Protein AF-A0A6N1DU46-F1 (afdb_monomer)

Mean predicted aligned error: 13.19 Å

Radius of gyration: 29.35 Å; Cα contacts (8 Å, |Δi|>4): 189; chains: 1; bounding box: 69×30×106 Å

Sequence (133 aa):
MNGRYLATLTLVILMAGCTHGAHVAQQHPFPEAYSGAHPRAVVDVYLAAVDRGELRLFSHTLDRAMINPTRVEYAFELDAPTATVKVYSELRRPIAVPNQANCEIRAVSATLDPDGNIIETEAHIWQQQRIDC

Foldseek 3Di:
DDDDDDDDPPPDPPPPPPPPPPPPPPPPPLPPCPPPPDVVVLVVLLLVQLVVQQADDPPDRDHPVQWAFDDWDWDDDPPDPGTWIKTKIFGPDWDDDPPDPQKTFGIKMFIADSVSHTPDMDTDMDGRDPPPD

pLDDT: mean 79.53, std 21.2, range [38.25, 98.69]

Secondary structure (DSSP, 8-state):
-------------------------------TTSTT--HHHHHHHHHHHHHTT--EETTEEPPTTTEEEEEEEEEE-SS-S-EEEEEEEEEEEEEEPTT-TTEEEEEEEEEEPTTS-EEEEEEEEEE------

Nearest PDB structures (foldseek):
  8t9a-assembly1_A  TM=5.856E-01  e=3.474E-01  Homo sapiens
  9dqd-assembly1_B  TM=5.701E-01  e=1.363E+00  Homo sapiens
  7oob-assembly1_d  TM=5.920E-01  e=3.460E+00  Homo sapiens

Solvent-accessible surface area (backbone atoms only — not comparable to full-atom values): 8398 Å² total; per-residue (Å²): 134,88,79,90,79,92,79,84,82,79,82,80,81,81,76,80,69,80,71,70,68,74,74,71,69,78,74,71,80,63,69,72,75,58,79,85,45,59,64,65,62,52,49,54,41,50,48,52,26,22,71,72,55,51,42,54,55,92,96,42,69,45,50,68,84,47,45,42,80,76,46,73,45,77,46,66,51,97,90,44,101,54,67,47,40,33,40,36,23,40,37,76,60,67,42,75,41,84,100,40,85,58,31,31,29,44,30,38,36,35,32,41,48,90,88,44,44,60,79,45,67,46,81,41,74,42,75,60,76,82,77,86,126

Structure (mmCIF, N/CA/C/O backbone):
data_AF-A0A6N1DU46-F1
#
_entry.id   AF-A0A6N1DU46-F1
#
loop_
_atom_site.group_PDB
_atom_site.id
_atom_site.type_symbol
_atom_site.label_atom_id
_atom_site.label_alt_id
_atom_site.label_comp_id
_atom_site.label_asym_id
_atom_site.label_entity_id
_atom_site.label_seq_id
_atom_site.pdbx_PDB_ins_code
_atom_site.Cartn_x
_atom_site.Cartn_y
_atom_site.Cartn_z
_atom_site.occupancy
_atom_site.B_iso_or_equiv
_atom_site.auth_seq_id
_atom_site.auth_comp_id
_atom_site.auth_asym_id
_atom_site.auth_atom_id
_atom_site.pdbx_PDB_model_num
ATOM 1 N N . MET A 1 1 ? 45.270 12.848 -82.937 1.00 38.25 1 MET A N 1
ATOM 2 C CA . MET A 1 1 ? 46.312 13.606 -82.215 1.00 38.25 1 MET A CA 1
ATOM 3 C C . MET A 1 1 ? 45.649 14.361 -81.081 1.00 38.25 1 MET A C 1
ATOM 5 O O . MET A 1 1 ? 44.744 15.125 -81.366 1.00 38.25 1 MET A O 1
ATOM 9 N N . ASN A 1 2 ? 46.119 14.100 -79.857 1.00 40.94 2 ASN A N 1
ATOM 10 C CA . ASN A 1 2 ? 46.113 14.978 -78.676 1.00 40.94 2 ASN A CA 1
ATOM 11 C C . ASN A 1 2 ? 44.726 15.416 -78.153 1.00 40.94 2 ASN A C 1
ATOM 13 O O . ASN A 1 2 ? 44.036 16.179 -78.800 1.00 40.94 2 ASN A O 1
ATOM 17 N N . GLY A 1 3 ? 44.235 15.039 -76.977 1.00 39.22 3 GLY A N 1
ATOM 18 C CA . GLY A 1 3 ? 44.854 14.408 -75.821 1.00 39.22 3 GLY A CA 1
ATOM 19 C C . GLY A 1 3 ? 44.383 15.136 -74.562 1.00 39.22 3 GLY A C 1
ATOM 20 O O . GLY A 1 3 ? 44.722 16.300 -74.430 1.00 39.22 3 GLY A O 1
ATOM 21 N N . ARG A 1 4 ? 43.712 14.396 -73.655 1.00 49.53 4 ARG A N 1
ATOM 22 C CA . ARG A 1 4 ? 43.588 14.632 -72.193 1.00 49.53 4 ARG A CA 1
ATOM 23 C C . ARG A 1 4 ? 42.840 15.949 -71.838 1.00 49.53 4 ARG A C 1
ATOM 25 O O . ARG A 1 4 ? 42.982 16.956 -72.500 1.00 49.53 4 ARG A O 1
ATOM 32 N N . TYR A 1 5 ? 41.948 16.050 -70.859 1.00 51.12 5 TYR A N 1
ATOM 33 C CA . TYR A 1 5 ? 42.025 15.605 -69.476 1.00 51.12 5 TYR A CA 1
ATOM 34 C C . TYR A 1 5 ? 40.600 15.452 -68.916 1.00 51.12 5 TYR A C 1
ATOM 36 O O . TYR A 1 5 ? 39.806 16.388 -68.939 1.00 51.12 5 TYR A O 1
ATOM 44 N N . LEU A 1 6 ? 40.300 14.260 -68.398 1.00 52.66 6 LEU A N 1
ATOM 45 C CA . LEU A 1 6 ? 39.216 14.024 -67.449 1.00 52.66 6 LEU A CA 1
ATOM 46 C C . LEU A 1 6 ? 39.594 14.710 -66.132 1.00 52.66 6 LEU A C 1
ATOM 48 O O . LEU A 1 6 ? 40.597 14.341 -65.525 1.00 52.66 6 LEU A O 1
ATOM 52 N N . ALA A 1 7 ? 38.805 15.685 -65.696 1.00 52.97 7 ALA A N 1
ATOM 53 C CA . ALA A 1 7 ? 38.895 16.248 -64.354 1.00 52.97 7 ALA A CA 1
ATOM 54 C C . ALA A 1 7 ? 37.596 15.924 -63.607 1.00 52.97 7 ALA A C 1
ATOM 56 O O . ALA A 1 7 ? 36.680 16.735 -63.513 1.00 52.97 7 ALA A O 1
ATOM 57 N N . THR A 1 8 ? 37.499 14.689 -63.119 1.00 53.34 8 THR A N 1
ATOM 58 C CA . THR A 1 8 ? 36.530 14.290 -62.094 1.00 53.34 8 THR A CA 1
ATOM 59 C C . THR A 1 8 ? 36.897 14.986 -60.790 1.00 53.34 8 THR A C 1
ATOM 61 O O . THR A 1 8 ? 37.880 14.630 -60.142 1.00 53.34 8 THR A O 1
ATOM 64 N N . LEU A 1 9 ? 36.122 16.003 -60.421 1.00 45.59 9 LEU A N 1
ATOM 65 C CA . LEU A 1 9 ? 36.240 16.694 -59.143 1.00 45.59 9 LEU A CA 1
ATOM 66 C C . LEU A 1 9 ? 35.462 15.892 -58.089 1.00 45.59 9 LEU A C 1
ATOM 68 O O . LEU A 1 9 ? 34.290 16.145 -57.826 1.00 45.59 9 LEU A O 1
ATOM 72 N N . THR A 1 10 ? 36.100 14.873 -57.518 1.00 53.22 10 THR A N 1
ATOM 73 C CA . THR A 1 10 ? 35.551 14.141 -56.371 1.00 53.22 10 THR A CA 1
ATOM 74 C C . THR A 1 10 ? 35.958 14.881 -55.102 1.00 53.22 10 THR A C 1
ATOM 76 O O . THR A 1 10 ? 37.061 14.697 -54.590 1.00 53.22 10 THR A O 1
ATOM 79 N N . LEU A 1 11 ? 35.086 15.756 -54.601 1.00 49.12 11 LEU A N 1
ATOM 80 C CA . LEU A 1 11 ? 35.262 16.372 -53.289 1.00 49.12 11 LEU A CA 1
ATOM 81 C C . LEU A 1 11 ? 34.854 15.352 -52.216 1.00 49.12 11 LEU A C 1
ATOM 83 O O . LEU A 1 11 ? 33.672 15.164 -51.938 1.00 49.12 11 LEU A O 1
ATOM 87 N N . VAL A 1 12 ? 35.839 14.671 -51.629 1.00 55.75 12 VAL A N 1
ATOM 88 C CA . VAL A 1 12 ? 35.639 13.830 -50.443 1.00 55.75 12 VAL A CA 1
ATOM 89 C C . VAL A 1 12 ? 35.551 14.755 -49.234 1.00 55.75 12 VAL A C 1
ATOM 91 O O . VAL A 1 12 ? 36.562 15.228 -48.721 1.00 55.75 12 VAL A O 1
ATOM 94 N N . ILE A 1 13 ? 34.328 15.044 -48.791 1.00 57.25 13 ILE A N 1
ATOM 95 C CA . ILE A 1 13 ? 34.090 15.718 -47.515 1.00 57.25 13 ILE A CA 1
ATOM 96 C C . ILE A 1 13 ? 34.365 14.687 -46.411 1.00 57.25 13 ILE A C 1
ATOM 98 O O . ILE A 1 13 ? 33.505 13.882 -46.058 1.00 57.25 13 ILE A O 1
ATOM 102 N N . LEU A 1 14 ? 35.590 14.696 -45.883 1.00 46.06 14 LEU A N 1
ATOM 103 C CA . LEU A 1 14 ? 35.959 14.006 -44.648 1.00 46.06 14 LEU A CA 1
ATOM 104 C C . LEU A 1 14 ? 35.313 14.759 -43.477 1.00 46.06 14 LEU A C 1
ATOM 106 O O . LEU A 1 14 ? 35.929 15.601 -42.828 1.00 46.06 14 LEU A O 1
ATOM 110 N N . MET A 1 15 ? 34.037 14.466 -43.223 1.00 50.53 15 MET A N 1
ATOM 111 C CA . MET A 1 15 ? 33.398 14.793 -41.953 1.00 50.53 15 MET A CA 1
ATOM 112 C C . MET A 1 15 ? 34.032 13.894 -40.890 1.00 50.53 15 MET A C 1
ATOM 114 O O . MET A 1 15 ? 33.518 12.823 -40.577 1.00 50.53 15 MET A O 1
ATOM 118 N N . ALA A 1 16 ? 35.152 14.336 -40.318 1.00 51.19 16 ALA A N 1
ATOM 119 C CA . ALA A 1 16 ? 35.583 13.900 -38.996 1.00 51.19 16 ALA A CA 1
ATOM 120 C C . ALA A 1 16 ? 34.613 14.497 -37.964 1.00 51.19 16 ALA A C 1
ATOM 122 O O . ALA A 1 16 ? 34.954 15.366 -37.165 1.00 51.19 16 ALA A O 1
ATOM 123 N N . GLY A 1 17 ? 33.355 14.060 -38.031 1.00 43.31 17 GLY A N 1
ATOM 124 C CA . GLY A 1 17 ? 32.448 14.174 -36.914 1.00 43.31 17 GLY A CA 1
ATOM 125 C C . GLY A 1 17 ? 32.981 13.224 -35.864 1.00 43.31 17 GLY A C 1
ATOM 126 O O . GLY A 1 17 ? 32.743 12.023 -35.942 1.00 43.31 17 GLY A O 1
ATOM 127 N N . CYS A 1 18 ? 33.720 13.755 -34.892 1.00 41.09 18 CYS A N 1
ATOM 128 C CA . CYS A 1 18 ? 33.839 13.118 -33.595 1.00 41.09 18 CYS A CA 1
ATOM 129 C C . CYS A 1 18 ? 32.425 13.062 -33.015 1.00 41.09 18 CYS A C 1
ATOM 131 O O . CYS A 1 18 ? 32.045 13.891 -32.191 1.00 41.09 18 CYS A O 1
ATOM 133 N N . THR A 1 19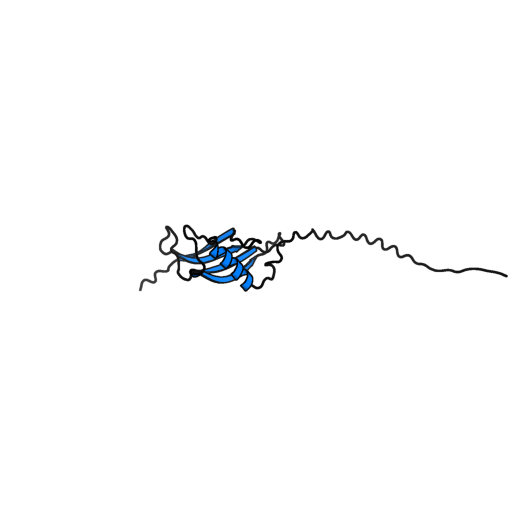 ? 31.629 12.090 -33.459 1.00 51.38 19 THR A N 1
ATOM 134 C CA . THR A 1 19 ? 30.542 11.562 -32.661 1.00 51.38 19 THR A CA 1
ATOM 135 C C . THR A 1 19 ? 31.241 10.932 -31.468 1.00 51.38 19 THR A C 1
ATOM 137 O O . THR A 1 19 ? 31.541 9.740 -31.457 1.00 51.38 19 THR A O 1
ATOM 140 N N . HIS A 1 20 ? 31.559 11.752 -30.464 1.00 47.03 20 HIS A N 1
ATOM 141 C CA . HIS A 1 20 ? 31.470 11.265 -29.105 1.00 47.03 20 HIS A CA 1
ATOM 142 C C . HIS A 1 20 ? 30.047 10.751 -29.038 1.00 47.03 20 HIS A C 1
ATOM 144 O O . HIS A 1 20 ? 29.103 11.541 -29.000 1.00 47.03 20 HIS A O 1
ATOM 150 N N . GLY A 1 21 ? 29.900 9.434 -29.197 1.00 43.91 21 GLY A N 1
ATOM 151 C CA . GLY A 1 21 ? 28.674 8.774 -28.833 1.00 43.91 21 GLY A CA 1
ATOM 152 C C . GLY A 1 21 ? 28.388 9.310 -27.449 1.00 43.91 21 GLY A C 1
ATOM 153 O O . GLY A 1 21 ? 29.186 9.105 -26.533 1.00 43.91 21 GLY A O 1
ATOM 154 N N . ALA A 1 22 ? 27.319 10.095 -27.324 1.00 45.25 22 ALA A N 1
ATOM 155 C CA . ALA A 1 22 ? 26.677 10.220 -26.044 1.00 45.25 22 ALA A CA 1
ATOM 156 C C . ALA A 1 22 ? 26.465 8.765 -25.652 1.00 45.25 22 ALA A C 1
ATOM 158 O O . ALA A 1 22 ? 25.706 8.051 -26.311 1.00 45.25 22 ALA A O 1
ATOM 159 N N . HIS A 1 23 ? 27.271 8.282 -24.708 1.00 39.28 23 HIS A N 1
ATOM 160 C CA . HIS A 1 23 ? 26.978 7.040 -24.044 1.00 39.28 23 HIS A CA 1
ATOM 161 C C . HIS A 1 23 ? 25.600 7.303 -23.456 1.00 39.28 23 HIS A C 1
ATOM 163 O O . HIS A 1 23 ? 25.466 7.962 -22.429 1.00 39.28 23 HIS A O 1
ATOM 169 N N . VAL A 1 24 ? 24.566 6.861 -24.172 1.00 48.94 24 VAL A N 1
ATOM 170 C CA . VAL A 1 24 ? 23.308 6.498 -23.558 1.00 48.94 24 VAL A CA 1
ATOM 171 C C . VAL A 1 24 ? 23.770 5.457 -22.564 1.00 48.94 24 VAL A C 1
ATOM 173 O O . VAL A 1 24 ? 24.134 4.343 -22.952 1.00 48.94 24 VAL A O 1
ATOM 176 N N . ALA A 1 25 ? 23.949 5.891 -21.313 1.00 46.38 25 ALA A N 1
ATOM 177 C CA . ALA A 1 25 ? 24.158 4.993 -20.202 1.00 46.38 25 ALA A CA 1
ATOM 178 C C . ALA A 1 25 ? 23.117 3.911 -20.418 1.00 46.38 25 ALA A C 1
ATOM 180 O O . ALA A 1 25 ? 21.940 4.249 -20.559 1.00 46.38 25 ALA A O 1
ATOM 181 N N . GLN A 1 26 ? 23.574 2.670 -20.619 1.00 43.19 26 GLN A N 1
ATOM 182 C CA . GLN A 1 26 ? 22.684 1.541 -20.814 1.00 43.19 26 GLN A CA 1
ATOM 183 C C . GLN A 1 26 ? 21.640 1.659 -19.719 1.00 43.19 26 GLN A C 1
ATOM 185 O O . GLN A 1 26 ? 21.971 1.503 -18.540 1.00 43.19 26 GLN A O 1
ATOM 190 N N . GLN A 1 27 ? 20.425 2.048 -20.114 1.00 45.38 27 GLN A N 1
ATOM 191 C CA . GLN A 1 27 ? 19.288 2.058 -19.227 1.00 45.38 27 GLN A CA 1
ATOM 192 C C . GLN A 1 27 ? 19.226 0.618 -18.759 1.00 45.38 27 GLN A C 1
ATOM 194 O O . GLN A 1 27 ? 18.935 -0.288 -19.542 1.00 45.38 27 GLN A O 1
ATOM 199 N N . HIS A 1 28 ? 19.626 0.394 -17.508 1.00 38.38 28 HIS A N 1
ATOM 200 C CA . HIS A 1 28 ? 19.250 -0.830 -16.840 1.00 38.38 28 HIS A CA 1
ATOM 201 C C . HIS A 1 28 ? 17.740 -0.909 -17.019 1.00 38.38 28 HIS A C 1
ATOM 203 O O . HIS A 1 28 ? 17.071 0.105 -16.778 1.00 38.38 28 HIS A O 1
ATOM 209 N N . PRO A 1 29 ? 17.205 -2.033 -17.513 1.00 41.31 29 PRO A N 1
ATOM 210 C CA . PRO A 1 29 ? 15.777 -2.185 -17.617 1.00 41.31 29 PRO A CA 1
ATOM 211 C C . PRO A 1 29 ? 15.268 -2.238 -16.180 1.00 41.31 29 PRO A C 1
ATOM 213 O O . PRO A 1 29 ? 15.170 -3.294 -15.567 1.00 41.31 29 PRO A O 1
ATOM 216 N N . PHE A 1 30 ? 14.950 -1.071 -15.626 1.00 42.34 30 PHE A N 1
ATOM 217 C CA . PHE A 1 30 ? 13.786 -0.995 -14.777 1.00 42.34 30 PHE A CA 1
ATOM 218 C C . PHE A 1 30 ? 12.659 -1.648 -15.567 1.00 42.34 30 PHE A C 1
ATOM 220 O O . PHE A 1 30 ? 12.550 -1.390 -16.773 1.00 42.34 30 PHE A O 1
ATOM 227 N N . PRO A 1 31 ? 11.841 -2.506 -14.949 1.00 43.19 31 PRO A N 1
ATOM 228 C CA . PRO A 1 31 ? 10.624 -2.923 -15.595 1.00 43.19 31 PRO A CA 1
ATOM 229 C C . PRO A 1 31 ? 9.900 -1.650 -16.029 1.00 43.19 31 PRO A C 1
ATOM 231 O O . PRO A 1 31 ? 9.515 -0.818 -15.210 1.00 43.19 31 PRO A O 1
ATOM 234 N N . GLU A 1 32 ? 9.682 -1.520 -17.331 1.00 51.56 32 GLU A N 1
ATOM 235 C CA . GLU A 1 32 ? 8.779 -0.558 -17.972 1.00 51.56 32 GLU A CA 1
ATOM 236 C C . GLU A 1 32 ? 7.346 -0.634 -17.383 1.00 51.56 32 GLU A C 1
ATOM 238 O O . GLU A 1 32 ? 6.464 0.143 -17.727 1.00 51.56 32 GLU A O 1
ATOM 243 N N . ALA A 1 33 ? 7.117 -1.580 -16.468 1.00 54.44 33 ALA A N 1
ATOM 244 C CA . ALA A 1 33 ? 5.853 -2.043 -15.943 1.00 54.44 33 ALA A CA 1
ATOM 245 C C . ALA A 1 33 ? 5.001 -0.975 -15.254 1.00 54.44 33 ALA A C 1
ATOM 247 O O . ALA A 1 33 ? 3.791 -1.177 -15.205 1.00 54.44 33 ALA A O 1
ATOM 248 N N . TYR A 1 34 ? 5.565 0.140 -14.7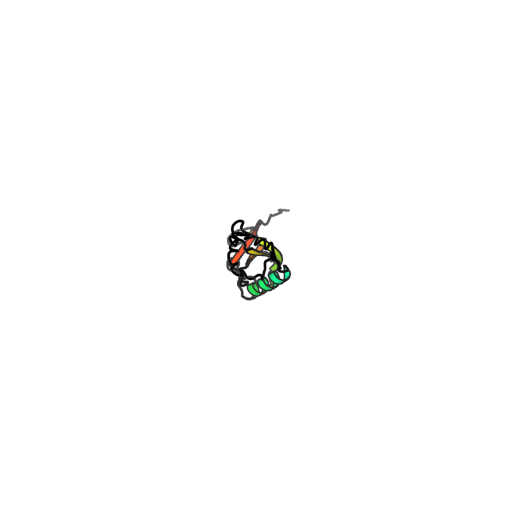61 1.00 54.16 34 TYR A N 1
ATOM 249 C CA . TYR A 1 34 ? 4.762 1.171 -14.082 1.00 54.16 34 TYR A CA 1
ATOM 250 C C . TYR A 1 34 ? 4.971 2.619 -14.522 1.00 54.16 34 TYR A C 1
ATOM 252 O O . TYR A 1 34 ? 4.077 3.433 -14.289 1.00 54.16 34 TYR A O 1
ATOM 260 N N . SER A 1 35 ? 6.072 2.958 -15.200 1.00 52.47 35 SER A N 1
ATOM 261 C CA . SER A 1 35 ? 6.262 4.308 -15.748 1.00 52.47 35 SER A CA 1
ATOM 262 C C . SER A 1 35 ? 5.281 4.526 -16.904 1.00 52.47 35 SER A C 1
ATOM 264 O O . SER A 1 35 ? 5.502 4.074 -18.022 1.00 52.47 35 SER A O 1
ATOM 266 N N . GLY A 1 36 ? 4.137 5.148 -16.608 1.00 58.16 36 GLY A N 1
ATOM 267 C CA . GLY A 1 36 ? 3.027 5.299 -17.555 1.00 58.16 36 GLY A CA 1
ATOM 268 C C . GLY A 1 36 ? 2.023 4.142 -17.568 1.00 58.16 36 GLY A C 1
ATOM 269 O O . GLY A 1 36 ? 1.110 4.146 -18.397 1.00 58.16 36 GLY A O 1
ATOM 270 N N . ALA A 1 37 ? 2.132 3.174 -16.651 1.00 66.75 37 ALA A N 1
ATOM 271 C CA . ALA A 1 37 ? 1.092 2.162 -16.514 1.00 66.75 37 ALA A CA 1
ATOM 272 C C . ALA A 1 37 ? -0.216 2.794 -16.058 1.00 66.75 37 ALA A C 1
ATOM 274 O O . ALA A 1 37 ? -0.253 3.704 -15.230 1.00 66.75 37 ALA A O 1
ATOM 275 N N . HIS A 1 38 ? -1.317 2.275 -16.586 1.00 85.12 38 HIS A N 1
ATOM 276 C CA . HIS A 1 38 ? -2.632 2.736 -16.189 1.00 85.12 38 HIS A CA 1
ATOM 277 C C . HIS A 1 38 ? -2.834 2.476 -14.679 1.00 85.12 38 HIS A C 1
ATOM 279 O O . HIS A 1 38 ? -2.644 1.335 -14.251 1.00 85.12 38 HIS A O 1
ATOM 285 N N . PRO A 1 39 ? -3.285 3.458 -13.868 1.00 89.88 39 PRO A N 1
ATOM 286 C CA . PRO A 1 39 ? -3.390 3.318 -12.409 1.00 89.88 39 PRO A CA 1
ATOM 287 C C . PRO A 1 39 ? -4.148 2.071 -11.933 1.00 89.88 39 PRO A C 1
ATOM 289 O O . PRO A 1 39 ? -3.837 1.504 -10.893 1.00 89.88 39 PRO A O 1
ATOM 292 N N . ARG A 1 40 ? -5.123 1.597 -12.718 1.00 91.31 40 ARG A N 1
ATOM 293 C CA . ARG A 1 40 ? -5.848 0.348 -12.421 1.00 91.31 40 ARG A CA 1
ATOM 294 C C . ARG A 1 40 ? -4.948 -0.891 -12.400 1.00 91.31 40 ARG A C 1
ATOM 296 O O . ARG A 1 40 ? -5.108 -1.706 -11.507 1.00 91.31 40 ARG A O 1
ATOM 303 N N . ALA A 1 41 ? -3.995 -1.005 -13.324 1.00 91.12 41 ALA A N 1
ATOM 304 C CA . ALA A 1 41 ? -3.079 -2.144 -13.355 1.00 91.12 41 ALA A CA 1
ATOM 305 C C . ALA A 1 41 ? -2.171 -2.163 -12.114 1.00 91.12 41 ALA A C 1
ATOM 307 O O . ALA A 1 41 ? -1.918 -3.221 -11.547 1.00 91.12 41 ALA A O 1
ATOM 308 N N . VAL A 1 42 ? -1.751 -0.984 -11.640 1.00 93.94 42 VAL A N 1
ATOM 309 C CA . VAL A 1 42 ? -1.013 -0.853 -10.372 1.00 93.94 42 VAL A CA 1
ATOM 310 C C . VAL A 1 42 ? -1.858 -1.328 -9.196 1.00 93.94 42 VAL A C 1
ATOM 312 O O . VAL A 1 42 ? -1.369 -2.055 -8.337 1.00 93.94 42 VAL A O 1
ATOM 315 N N . VAL A 1 43 ? -3.136 -0.939 -9.160 1.00 96.50 43 VAL A N 1
ATOM 316 C CA . VAL A 1 43 ? -4.061 -1.380 -8.110 1.00 96.50 43 VAL A CA 1
ATOM 317 C C . VAL A 1 43 ? -4.220 -2.900 -8.117 1.00 96.50 43 VAL A C 1
ATOM 319 O O . VAL A 1 43 ? -4.224 -3.496 -7.045 1.00 96.50 43 VAL A O 1
ATOM 322 N N . ASP A 1 44 ? -4.298 -3.542 -9.283 1.00 96.19 44 ASP A N 1
ATOM 323 C CA . ASP A 1 44 ? -4.407 -5.003 -9.365 1.00 96.19 44 ASP A CA 1
ATOM 324 C C . ASP A 1 44 ? -3.170 -5.703 -8.776 1.00 96.19 44 ASP A C 1
ATOM 326 O O . ASP A 1 44 ? -3.304 -6.653 -8.003 1.00 96.19 44 ASP A O 1
ATOM 330 N N . VAL A 1 45 ? -1.970 -5.194 -9.070 1.00 95.62 45 VAL A N 1
ATOM 331 C CA . VAL A 1 45 ? -0.707 -5.705 -8.507 1.00 95.62 45 VAL A CA 1
ATOM 332 C C . VAL A 1 45 ? -0.650 -5.485 -7.000 1.00 95.62 45 VAL A C 1
ATOM 334 O O . VAL A 1 45 ? -0.344 -6.409 -6.247 1.00 95.62 45 VAL A O 1
ATOM 337 N N . TYR A 1 46 ? -1.000 -4.282 -6.548 1.00 97.50 46 TYR A N 1
ATOM 338 C CA . TYR A 1 46 ? -1.090 -3.961 -5.130 1.00 97.50 46 TYR A CA 1
ATOM 339 C C . TYR A 1 46 ? -2.046 -4.908 -4.397 1.00 97.50 46 TYR A C 1
ATOM 341 O O . TYR A 1 46 ? -1.693 -5.454 -3.355 1.00 97.50 46 TYR A O 1
ATOM 349 N N . LEU A 1 47 ? -3.237 -5.159 -4.945 1.00 98.31 47 LEU A N 1
ATOM 350 C CA . LEU A 1 47 ? -4.203 -6.075 -4.339 1.00 98.31 47 LEU A CA 1
ATOM 351 C C . LEU A 1 47 ? -3.699 -7.522 -4.332 1.00 98.31 47 LEU A C 1
ATOM 353 O O . LEU A 1 47 ? -3.956 -8.238 -3.368 1.00 98.31 47 LEU A O 1
ATOM 357 N N . ALA A 1 48 ? -2.938 -7.944 -5.345 1.00 97.75 48 ALA A N 1
ATOM 358 C CA . ALA A 1 48 ? -2.278 -9.245 -5.323 1.00 97.75 48 ALA A CA 1
ATOM 359 C C . ALA A 1 48 ? -1.232 -9.338 -4.196 1.00 97.75 48 ALA A C 1
ATOM 361 O O . ALA A 1 48 ? -1.152 -10.367 -3.529 1.00 97.75 48 ALA A O 1
ATOM 362 N N . ALA A 1 49 ? -0.465 -8.276 -3.937 1.00 97.88 49 ALA A N 1
ATOM 363 C CA . ALA A 1 49 ? 0.468 -8.213 -2.808 1.00 97.88 49 ALA A CA 1
ATOM 364 C C . ALA A 1 49 ? -0.247 -8.220 -1.445 1.00 97.88 49 ALA A C 1
ATOM 366 O O . ALA A 1 49 ? 0.174 -8.903 -0.508 1.00 97.88 49 ALA A O 1
ATOM 367 N N . VAL A 1 50 ? -1.384 -7.528 -1.344 1.00 98.31 50 VAL A N 1
ATOM 368 C CA . VAL A 1 50 ? -2.263 -7.579 -0.165 1.00 98.31 50 VAL A CA 1
ATOM 369 C C . VAL A 1 50 ? -2.760 -9.004 0.080 1.00 98.31 50 VAL A C 1
ATOM 371 O O . VAL A 1 50 ? -2.695 -9.481 1.210 1.00 98.31 50 VAL A O 1
ATOM 374 N N . ASP A 1 51 ? -3.182 -9.716 -0.967 1.00 98.06 51 ASP A N 1
ATOM 375 C CA . ASP A 1 51 ? -3.638 -11.108 -0.868 1.00 98.06 51 ASP A CA 1
ATOM 376 C C . ASP A 1 51 ? -2.511 -12.071 -0.436 1.00 98.06 51 ASP A C 1
ATOM 378 O O . ASP A 1 51 ? -2.785 -13.097 0.189 1.00 98.06 51 ASP A O 1
ATOM 382 N N . ARG A 1 52 ? -1.236 -11.726 -0.685 1.00 97.50 52 ARG A N 1
ATOM 383 C CA . ARG A 1 52 ? -0.059 -12.43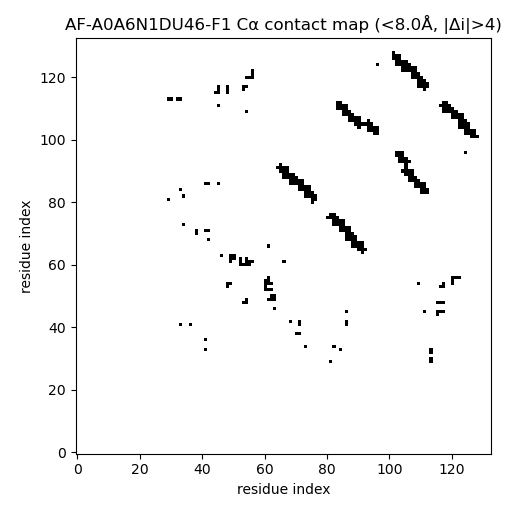5 -0.135 1.00 97.50 52 ARG A CA 1
ATOM 384 C C . ARG A 1 52 ? 0.226 -12.102 1.338 1.00 97.50 52 ARG A C 1
ATOM 386 O O . ARG A 1 52 ? 1.101 -12.714 1.948 1.00 97.50 52 ARG A O 1
ATOM 393 N N . GLY A 1 53 ? -0.513 -11.167 1.936 1.00 97.62 53 GLY A N 1
ATOM 394 C CA . GLY A 1 53 ? -0.356 -10.754 3.332 1.00 97.62 53 GLY A CA 1
ATOM 395 C C . GLY A 1 53 ? 0.819 -9.801 3.570 1.00 97.62 53 GLY A C 1
ATOM 396 O O . GLY A 1 53 ? 1.389 -9.789 4.667 1.00 97.62 53 GLY A O 1
ATOM 397 N N . GLU A 1 54 ? 1.211 -9.036 2.551 1.00 98.12 54 GLU A N 1
ATOM 398 C CA . GLU A 1 54 ? 2.333 -8.093 2.632 1.00 98.12 54 GLU A CA 1
ATOM 399 C C . GLU A 1 54 ? 1.934 -6.748 3.249 1.00 98.12 54 GLU A C 1
ATOM 401 O O . GLU A 1 54 ? 2.752 -6.106 3.905 1.00 98.12 54 GLU A O 1
ATOM 406 N N . LEU A 1 55 ? 0.665 -6.342 3.121 1.00 98.12 55 LEU A N 1
ATOM 407 C CA . LEU A 1 55 ? 0.181 -5.099 3.718 1.00 98.12 55 LEU A CA 1
ATOM 408 C C . LEU A 1 55 ? -0.009 -5.268 5.226 1.00 98.12 55 LEU A C 1
ATOM 410 O O . LEU A 1 55 ? -1.025 -5.781 5.705 1.00 98.12 55 LEU A O 1
ATOM 414 N N . ARG A 1 56 ? 0.993 -4.826 5.983 1.00 95.00 56 ARG A N 1
ATOM 415 C CA . ARG A 1 56 ? 1.056 -4.984 7.436 1.00 95.00 56 ARG A CA 1
ATOM 416 C C . ARG A 1 56 ? 1.107 -3.635 8.116 1.00 95.00 56 ARG A C 1
ATOM 418 O O . ARG A 1 56 ? 1.869 -2.756 7.735 1.00 95.00 56 ARG A O 1
ATOM 425 N N . LEU A 1 57 ? 0.301 -3.494 9.156 1.00 90.94 57 LEU A N 1
ATOM 426 C CA . LEU A 1 57 ? 0.167 -2.263 9.903 1.00 90.94 57 LEU A CA 1
ATOM 427 C C . LEU A 1 57 ? 0.139 -2.597 11.395 1.00 90.94 57 LEU A C 1
ATOM 429 O O . LEU A 1 57 ? -0.795 -3.227 11.893 1.00 90.94 57 LEU A O 1
ATOM 433 N N . PHE A 1 58 ? 1.203 -2.217 12.103 1.00 87.12 58 PHE A N 1
ATOM 434 C CA . PHE A 1 58 ? 1.489 -2.707 13.455 1.00 87.12 58 PHE A CA 1
ATOM 435 C C . PHE A 1 58 ? 1.461 -4.248 13.510 1.00 87.12 58 PHE A C 1
ATOM 437 O O . PHE A 1 58 ? 2.193 -4.913 12.782 1.00 87.12 58 PHE A O 1
ATOM 444 N N . SER A 1 59 ? 0.617 -4.824 14.366 1.00 85.44 59 SER A N 1
ATOM 445 C CA . SER A 1 59 ? 0.392 -6.265 14.507 1.00 85.44 59 SER A CA 1
ATOM 446 C C . SER A 1 59 ? -0.734 -6.802 13.610 1.00 85.44 59 SER A C 1
ATOM 448 O O . SER A 1 59 ? -1.081 -7.979 13.711 1.00 85.44 59 SER A O 1
ATOM 450 N N . HIS A 1 60 ? -1.309 -5.974 12.732 1.00 88.19 60 HIS A N 1
ATOM 451 C CA . HIS A 1 60 ? -2.393 -6.363 11.835 1.00 88.19 60 HIS A CA 1
ATOM 452 C C . HIS A 1 60 ? -1.873 -6.613 10.421 1.00 88.19 60 HIS A C 1
ATOM 454 O O . HIS A 1 60 ? -1.156 -5.795 9.854 1.00 88.19 60 HIS A O 1
ATOM 460 N N . THR A 1 61 ? -2.266 -7.737 9.829 1.00 96.50 61 THR A N 1
ATOM 461 C CA . THR A 1 61 ? -2.194 -7.923 8.373 1.00 96.50 61 THR A CA 1
ATOM 462 C C . THR A 1 61 ? -3.542 -7.502 7.808 1.00 96.50 61 THR A C 1
ATOM 464 O O . THR A 1 61 ? -4.568 -8.003 8.268 1.00 96.50 61 THR A O 1
ATOM 467 N N . LEU A 1 62 ? -3.546 -6.541 6.889 1.00 97.38 62 LEU A N 1
ATOM 468 C CA . LEU A 1 62 ? -4.768 -6.038 6.272 1.00 97.38 62 LEU A CA 1
ATOM 469 C C . LEU A 1 62 ? -5.132 -6.910 5.075 1.00 97.38 62 LEU A C 1
ATOM 471 O O . LEU A 1 62 ? -4.270 -7.238 4.265 1.00 97.38 62 LEU A O 1
ATOM 475 N N . ASP A 1 63 ? -6.411 -7.254 4.955 1.00 96.88 63 ASP A N 1
ATOM 476 C CA . ASP A 1 63 ? -6.935 -7.959 3.789 1.00 96.88 63 ASP A CA 1
ATOM 477 C C . ASP A 1 63 ? -7.538 -6.991 2.756 1.00 96.88 63 ASP A C 1
ATOM 479 O O . ASP A 1 63 ? -7.823 -5.819 3.033 1.00 96.88 63 ASP A O 1
ATOM 483 N N . ARG A 1 64 ? -7.776 -7.497 1.541 1.00 97.19 64 ARG A N 1
ATOM 484 C CA . ARG A 1 64 ? -8.354 -6.712 0.441 1.00 97.19 64 ARG A CA 1
ATOM 485 C C . ARG A 1 64 ? -9.741 -6.135 0.746 1.00 97.19 64 ARG A C 1
ATOM 487 O O . ARG A 1 64 ? -10.124 -5.123 0.163 1.00 97.19 64 ARG A O 1
ATOM 494 N N . ALA A 1 65 ? -10.524 -6.785 1.606 1.00 97.56 65 ALA A N 1
ATOM 495 C CA . ALA A 1 65 ? -11.865 -6.347 1.970 1.00 97.56 65 ALA A CA 1
ATOM 496 C C . ALA A 1 65 ? -11.829 -5.219 3.009 1.00 97.56 65 ALA A C 1
ATOM 498 O O . ALA A 1 65 ? -12.787 -4.457 3.101 1.00 97.56 65 ALA A O 1
ATOM 499 N N . MET A 1 66 ? -10.731 -5.056 3.748 1.00 98.06 66 MET A N 1
ATOM 500 C CA . MET A 1 66 ? -10.539 -3.970 4.713 1.00 98.06 66 MET A CA 1
ATOM 501 C C . MET A 1 66 ? -10.199 -2.626 4.064 1.00 98.06 66 MET A C 1
ATOM 503 O O . MET A 1 66 ? -10.347 -1.590 4.714 1.00 98.06 66 MET A O 1
ATOM 507 N N . ILE A 1 67 ? -9.774 -2.624 2.800 1.00 98.25 67 ILE A N 1
ATOM 508 C CA . ILE A 1 67 ? -9.226 -1.444 2.129 1.00 98.25 67 ILE A CA 1
ATOM 509 C C . ILE A 1 67 ? -10.031 -1.029 0.889 1.00 98.25 67 ILE A C 1
ATOM 511 O O . ILE A 1 67 ? -10.795 -1.802 0.297 1.00 98.25 67 ILE A O 1
ATOM 515 N N . ASN A 1 68 ? -9.863 0.233 0.508 1.00 98.38 68 ASN A N 1
ATOM 516 C CA . ASN A 1 68 ? -10.357 0.823 -0.726 1.00 98.38 68 ASN A CA 1
ATOM 517 C C . ASN A 1 68 ? -9.234 1.662 -1.361 1.00 98.38 68 ASN A C 1
ATOM 519 O O . ASN A 1 68 ? -9.012 2.787 -0.913 1.00 98.38 68 ASN A O 1
ATOM 523 N N . PRO A 1 69 ? -8.506 1.138 -2.363 1.00 98.25 69 PRO A N 1
ATOM 524 C CA . PRO A 1 69 ? -7.486 1.902 -3.078 1.00 98.25 69 PRO A CA 1
ATOM 525 C C . PRO A 1 69 ? -8.138 3.071 -3.822 1.00 98.25 69 PRO A C 1
ATOM 527 O O . PRO A 1 69 ? -9.038 2.856 -4.635 1.00 98.25 69 PRO A O 1
ATOM 530 N N . THR A 1 70 ? -7.705 4.304 -3.559 1.00 97.88 70 THR A N 1
ATOM 531 C CA . THR A 1 70 ? -8.308 5.510 -4.162 1.00 97.88 70 THR A CA 1
ATOM 532 C C . THR A 1 70 ? -7.327 6.339 -4.979 1.00 97.88 70 THR A C 1
ATOM 534 O O . THR A 1 70 ? -7.764 7.134 -5.814 1.00 97.88 70 THR A O 1
ATOM 537 N N . ARG A 1 71 ? -6.012 6.160 -4.792 1.00 97.44 71 ARG A N 1
ATOM 538 C CA . ARG A 1 71 ? -4.996 6.941 -5.507 1.00 97.44 71 ARG A CA 1
ATOM 539 C C . ARG A 1 71 ? -3.710 6.148 -5.729 1.00 97.44 71 ARG A C 1
ATOM 541 O O . ARG A 1 71 ? -3.273 5.407 -4.855 1.00 97.44 71 ARG A O 1
ATOM 548 N N . VAL A 1 72 ? -3.108 6.347 -6.900 1.00 96.12 72 VAL A N 1
ATOM 549 C CA . VAL A 1 72 ? -1.757 5.888 -7.244 1.00 96.12 72 VAL A CA 1
ATOM 550 C C . VAL A 1 72 ? -0.886 7.123 -7.449 1.00 96.12 72 VAL A C 1
ATOM 552 O O . VAL A 1 72 ? -1.299 8.066 -8.124 1.00 96.12 72 VAL A O 1
ATOM 555 N N . GLU A 1 73 ? 0.292 7.118 -6.846 1.00 94.00 73 GLU A N 1
ATOM 556 C CA . GLU A 1 73 ? 1.282 8.187 -6.874 1.00 94.00 73 GLU A CA 1
ATOM 557 C C . GLU A 1 73 ? 2.565 7.655 -7.520 1.00 94.00 73 GLU A C 1
ATOM 559 O O . GLU A 1 73 ? 3.018 6.554 -7.207 1.00 94.00 73 GLU A O 1
ATOM 564 N N . TYR A 1 74 ? 3.143 8.451 -8.420 1.00 90.38 74 TYR A N 1
ATOM 565 C CA . TYR A 1 74 ? 4.436 8.188 -9.047 1.00 90.38 74 TYR A CA 1
ATOM 566 C C . TYR A 1 74 ? 5.389 9.292 -8.603 1.00 90.38 74 TYR A C 1
ATOM 568 O O . TYR A 1 74 ? 5.223 10.448 -8.997 1.00 90.38 74 TYR A O 1
ATOM 576 N N . ALA A 1 75 ? 6.341 8.947 -7.743 1.00 84.75 75 ALA A N 1
ATOM 577 C CA . ALA A 1 75 ? 7.328 9.875 -7.210 1.00 84.75 75 ALA A CA 1
ATOM 578 C C . ALA A 1 75 ? 8.679 9.611 -7.870 1.00 84.75 75 ALA A C 1
ATOM 580 O O . ALA A 1 75 ? 9.147 8.480 -7.876 1.00 84.75 75 ALA A O 1
ATOM 581 N N . PHE A 1 76 ? 9.296 10.650 -8.421 1.00 83.62 76 PHE A N 1
ATOM 582 C CA . PHE A 1 76 ? 10.621 10.570 -9.026 1.00 83.62 76 PHE A CA 1
ATOM 583 C C . PHE A 1 76 ? 11.612 11.282 -8.117 1.00 83.62 76 PHE A C 1
ATOM 585 O O . PHE A 1 76 ? 11.374 12.429 -7.730 1.00 83.62 76 PHE A O 1
ATOM 592 N N . GLU A 1 77 ? 12.718 10.618 -7.810 1.00 83.44 77 GLU A N 1
ATOM 593 C CA . GLU A 1 77 ? 13.865 11.296 -7.217 1.00 83.44 77 GLU A CA 1
ATOM 594 C C . GLU A 1 77 ? 14.531 12.192 -8.269 1.00 83.44 77 GLU A C 1
ATOM 596 O O . GLU A 1 77 ? 14.512 11.900 -9.465 1.00 83.44 77 GLU A O 1
ATOM 601 N N . LEU A 1 78 ? 15.119 13.312 -7.842 1.00 87.50 78 LEU A N 1
ATOM 602 C CA . LEU A 1 78 ? 15.755 14.250 -8.779 1.00 87.50 78 LEU A CA 1
ATOM 603 C C . LEU A 1 78 ? 17.054 13.696 -9.382 1.00 87.50 78 LEU A C 1
ATOM 605 O O . LEU A 1 78 ? 17.477 14.146 -10.446 1.00 87.50 78 LEU A O 1
ATOM 609 N N . ASP A 1 79 ? 17.692 12.749 -8.696 1.00 87.25 79 ASP A N 1
ATOM 610 C CA . ASP A 1 79 ? 18.964 12.132 -9.069 1.00 87.25 79 ASP A CA 1
ATOM 611 C C . ASP A 1 79 ? 18.817 10.709 -9.634 1.00 87.25 79 ASP A C 1
ATOM 613 O O . ASP A 1 79 ? 19.789 10.167 -10.167 1.00 87.25 79 AS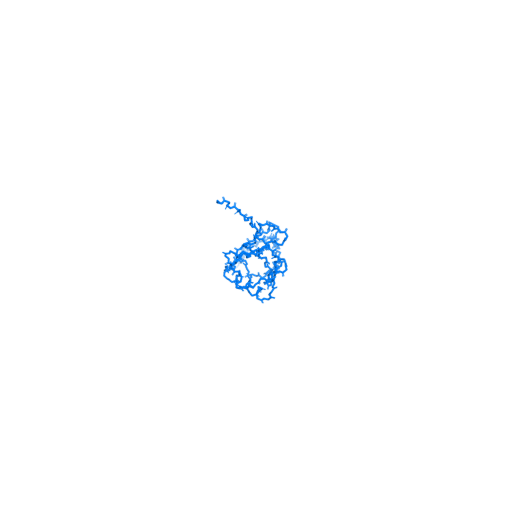P A O 1
ATOM 617 N N . ALA A 1 80 ? 17.616 10.123 -9.590 1.00 76.56 80 ALA A N 1
ATOM 618 C CA . ALA A 1 80 ? 17.343 8.796 -10.122 1.00 76.56 80 ALA A CA 1
ATOM 619 C C . ALA A 1 80 ? 16.255 8.839 -11.209 1.00 76.56 80 ALA A C 1
ATOM 621 O O . ALA A 1 80 ? 15.189 9.415 -11.010 1.00 76.56 80 ALA A O 1
ATOM 622 N N . PRO A 1 81 ? 16.453 8.164 -12.355 1.00 73.25 81 PRO A N 1
ATOM 623 C CA . PRO A 1 81 ? 15.472 8.148 -13.444 1.00 73.25 81 PRO A CA 1
ATOM 624 C C . PRO A 1 81 ? 14.250 7.256 -13.158 1.00 73.25 81 PRO A C 1
ATOM 626 O O . PRO A 1 81 ? 13.439 7.010 -14.051 1.00 73.25 81 PRO A O 1
ATOM 629 N N . THR A 1 82 ? 14.127 6.738 -11.939 1.00 74.88 82 THR A N 1
ATOM 630 C CA . THR A 1 82 ? 13.150 5.720 -11.569 1.00 74.88 82 THR A CA 1
ATOM 631 C C . THR A 1 82 ? 12.048 6.317 -10.719 1.00 74.88 82 THR A C 1
ATOM 633 O O . THR A 1 82 ? 12.319 6.964 -9.710 1.00 74.88 82 THR A O 1
ATOM 636 N N . ALA A 1 83 ? 10.802 6.022 -11.093 1.00 82.44 83 ALA A N 1
ATOM 637 C CA . ALA A 1 83 ? 9.659 6.307 -10.244 1.00 82.44 83 ALA A CA 1
ATOM 638 C C . ALA A 1 83 ? 9.499 5.251 -9.147 1.00 82.44 83 ALA A C 1
ATOM 640 O O . ALA A 1 83 ? 9.409 4.055 -9.428 1.00 82.44 83 ALA A O 1
ATOM 641 N N . THR A 1 84 ? 9.336 5.717 -7.919 1.00 85.38 84 THR A N 1
ATOM 642 C CA . THR A 1 84 ? 8.715 4.962 -6.839 1.00 85.38 84 THR A CA 1
ATOM 643 C C . THR A 1 84 ? 7.198 5.013 -7.014 1.00 85.38 84 THR A C 1
ATOM 645 O O . THR A 1 84 ? 6.625 6.079 -7.262 1.00 85.38 84 THR A O 1
ATOM 648 N N . VAL A 1 85 ? 6.534 3.862 -6.892 1.00 92.56 85 VAL A N 1
ATOM 649 C CA . VAL A 1 85 ? 5.077 3.748 -7.034 1.00 92.56 85 VAL A CA 1
ATOM 650 C C . VAL A 1 85 ? 4.454 3.559 -5.664 1.00 92.56 85 VAL A C 1
ATOM 652 O O . VAL A 1 85 ? 4.802 2.629 -4.940 1.00 92.56 85 VAL A O 1
ATOM 655 N N . LYS A 1 86 ? 3.497 4.417 -5.321 1.00 96.12 86 LYS A N 1
ATOM 656 C CA . LYS A 1 86 ? 2.810 4.385 -4.032 1.00 96.12 86 LYS A CA 1
ATOM 657 C C . LYS A 1 86 ? 1.304 4.325 -4.233 1.00 96.12 86 LYS A C 1
ATOM 659 O O . LYS A 1 86 ? 0.739 5.075 -5.024 1.00 96.12 86 LYS A O 1
ATOM 664 N N . VAL A 1 87 ? 0.638 3.428 -3.517 1.00 98.00 87 VAL A N 1
ATOM 665 C CA . VAL A 1 87 ? -0.822 3.286 -3.546 1.00 98.00 87 VAL A CA 1
ATOM 666 C C . VAL A 1 87 ? -1.387 3.760 -2.220 1.00 98.00 87 VAL A C 1
ATOM 668 O O . VAL A 1 87 ? -1.000 3.265 -1.165 1.00 98.00 87 VAL A O 1
ATOM 671 N N . TYR A 1 88 ? -2.303 4.723 -2.269 1.00 98.50 88 TYR A N 1
ATOM 672 C CA . TYR A 1 88 ? -3.068 5.185 -1.119 1.00 98.50 88 TYR A CA 1
ATOM 673 C C . TYR A 1 88 ? -4.425 4.482 -1.086 1.00 98.50 88 TYR A C 1
ATOM 675 O O . TYR A 1 88 ? -5.179 4.490 -2.067 1.00 98.50 88 TYR A O 1
ATOM 683 N N . SER A 1 89 ? -4.739 3.922 0.076 1.00 98.69 89 SER A N 1
ATOM 684 C CA . SER A 1 89 ? -5.968 3.193 0.340 1.00 98.69 89 SER A CA 1
ATOM 685 C C . SER A 1 89 ? -6.635 3.709 1.603 1.00 98.69 89 SER A C 1
ATOM 687 O O . SER A 1 89 ? -6.028 3.757 2.671 1.00 98.69 89 SER A O 1
ATOM 689 N N . GLU A 1 90 ? -7.918 4.027 1.507 1.00 98.50 90 GLU A N 1
ATOM 690 C CA . GLU A 1 90 ? -8.743 4.271 2.685 1.00 98.50 90 GLU A CA 1
ATOM 691 C C . GLU A 1 90 ? -9.077 2.942 3.364 1.00 98.50 90 GLU A C 1
ATOM 693 O O . GLU A 1 90 ? -9.320 1.927 2.702 1.00 98.50 90 GLU A O 1
ATOM 698 N N . LEU A 1 91 ? -9.118 2.939 4.693 1.00 97.75 91 LEU A N 1
ATOM 699 C CA . LEU A 1 91 ? -9.637 1.813 5.452 1.00 97.75 91 LEU A CA 1
ATOM 700 C C . LEU A 1 91 ? -11.160 1.904 5.484 1.00 97.75 91 LEU A C 1
ATOM 702 O O . LEU A 1 91 ? -11.731 2.934 5.838 1.00 97.75 91 LEU A O 1
ATOM 706 N N . ARG A 1 92 ? -11.842 0.797 5.186 1.00 97.50 92 ARG A N 1
ATOM 707 C CA . ARG A 1 92 ? -13.311 0.737 5.267 1.00 97.50 92 ARG A CA 1
ATOM 708 C C . ARG 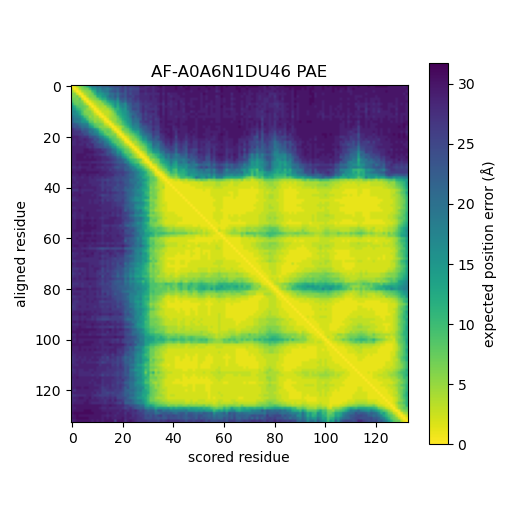A 1 92 ? -13.829 0.894 6.691 1.00 97.50 92 ARG A C 1
ATOM 710 O O . ARG A 1 92 ? -14.978 1.278 6.894 1.00 97.50 92 ARG A O 1
ATOM 717 N N . ARG A 1 93 ? -13.002 0.537 7.672 1.00 95.94 93 ARG A 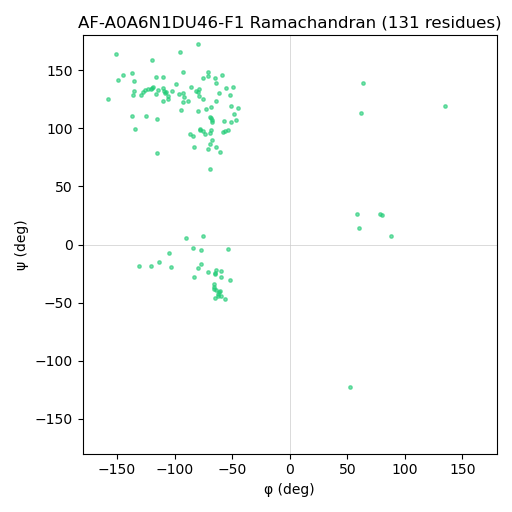N 1
ATOM 718 C CA . ARG A 1 93 ? -13.243 0.759 9.096 1.00 95.94 93 ARG A CA 1
ATOM 719 C C . ARG A 1 93 ? -11.957 1.291 9.720 1.00 95.94 93 ARG A C 1
ATOM 721 O O . ARG A 1 93 ? -10.913 0.682 9.481 1.00 95.94 93 ARG A O 1
ATOM 728 N N . PRO A 1 94 ? -12.015 2.372 10.512 1.00 94.69 94 PRO A N 1
ATOM 729 C CA . PRO A 1 94 ? -10.841 2.853 11.218 1.00 94.69 94 PRO A CA 1
ATOM 730 C C . PRO A 1 94 ? -10.260 1.786 12.150 1.00 94.69 94 PRO A C 1
ATOM 732 O O . PRO A 1 94 ? -10.998 0.994 12.741 1.00 94.69 94 PRO A O 1
ATOM 735 N N . ILE A 1 95 ? -8.938 1.781 12.293 1.00 94.38 95 ILE A N 1
ATOM 736 C CA . ILE A 1 95 ? -8.213 0.914 13.230 1.00 94.38 95 ILE A CA 1
ATOM 737 C C . ILE A 1 95 ? -7.661 1.794 14.350 1.00 94.38 95 ILE A C 1
ATOM 739 O O . ILE A 1 95 ? -7.057 2.829 14.081 1.00 94.38 95 ILE A O 1
ATOM 743 N N . ALA A 1 96 ? -7.858 1.404 15.608 1.00 93.00 96 ALA A N 1
ATOM 744 C CA . ALA A 1 96 ? -7.303 2.145 16.738 1.00 93.00 96 ALA A CA 1
ATOM 745 C C . ALA A 1 96 ? -5.767 2.124 16.704 1.00 93.00 96 ALA A C 1
ATOM 747 O O . ALA A 1 96 ? -5.159 1.086 16.434 1.00 93.00 96 ALA A O 1
ATOM 748 N N . VAL A 1 97 ? -5.132 3.257 17.010 1.00 93.12 97 VAL A N 1
ATOM 749 C CA . VAL A 1 97 ? -3.672 3.305 17.138 1.00 93.12 97 VAL A CA 1
ATOM 750 C C . VAL A 1 97 ? -3.267 2.659 18.471 1.00 93.12 97 VAL A C 1
ATOM 752 O O . VAL A 1 97 ? -3.747 3.091 19.524 1.00 93.12 97 VAL A O 1
ATOM 755 N N . PRO A 1 98 ? -2.381 1.645 18.480 1.00 90.12 98 PRO A N 1
ATOM 756 C CA . PRO A 1 98 ? -1.934 1.019 19.719 1.00 90.12 98 PRO A CA 1
ATOM 757 C C . PRO A 1 98 ? -1.346 2.042 20.699 1.00 90.12 98 PRO A C 1
ATOM 759 O O . PRO A 1 98 ? -0.525 2.876 20.322 1.00 90.12 98 PRO A O 1
ATOM 762 N N . ASN A 1 99 ? -1.743 1.954 21.971 1.00 89.62 99 ASN A N 1
ATOM 763 C CA . ASN A 1 99 ? -1.274 2.814 23.067 1.00 89.62 99 ASN A CA 1
ATOM 764 C C . ASN A 1 99 ? -1.550 4.323 22.901 1.00 89.62 99 ASN A C 1
ATOM 766 O O . ASN A 1 99 ? -0.979 5.122 23.640 1.00 89.62 99 ASN A O 1
ATOM 770 N N . GLN A 1 100 ? -2.419 4.729 21.970 1.00 90.00 100 GLN A N 1
ATOM 771 C CA . GLN A 1 100 ? -2.794 6.129 21.765 1.00 90.00 100 GLN A CA 1
ATOM 772 C C . GLN A 1 100 ? -4.313 6.279 21.845 1.00 90.00 100 GLN A C 1
ATOM 774 O O . GLN A 1 100 ? -5.053 5.808 20.982 1.00 90.00 100 GLN A O 1
ATOM 779 N N . ALA A 1 101 ? -4.787 6.938 22.903 1.00 86.81 101 ALA A N 1
ATOM 780 C CA . ALA A 1 101 ? -6.204 7.236 23.059 1.00 86.81 101 ALA A CA 1
ATOM 781 C C . ALA A 1 101 ? -6.640 8.314 22.058 1.00 86.81 101 ALA A C 1
ATOM 783 O O . ALA A 1 101 ? -5.888 9.244 21.775 1.00 86.81 101 ALA A O 1
ATOM 784 N N . ASN A 1 102 ? -7.877 8.211 21.565 1.00 88.94 102 ASN A N 1
ATOM 785 C CA . ASN A 1 102 ? -8.475 9.161 20.622 1.00 88.94 102 ASN A CA 1
ATOM 786 C C . ASN A 1 102 ? -7.687 9.316 19.308 1.00 88.94 102 ASN A C 1
ATOM 788 O O . ASN A 1 102 ? -7.767 10.362 18.673 1.00 88.94 102 ASN A O 1
ATOM 792 N N . CYS A 1 103 ? -6.928 8.304 18.886 1.00 92.69 103 CYS A N 1
ATOM 793 C CA . CYS A 1 103 ? -6.253 8.282 17.593 1.00 92.69 103 CYS A CA 1
ATOM 794 C C . CYS A 1 103 ? -6.694 7.052 16.807 1.00 92.69 103 CYS A C 1
ATOM 796 O O . CYS A 1 103 ? -6.709 5.933 17.326 1.00 92.69 103 CYS A O 1
ATOM 798 N N . GLU A 1 104 ? -7.011 7.250 15.535 1.00 95.19 104 GLU A N 1
ATOM 799 C CA . GLU A 1 104 ? -7.387 6.165 14.642 1.00 95.19 104 GLU A CA 1
ATOM 800 C C . GLU A 1 104 ? -6.722 6.305 13.282 1.00 95.19 104 GLU A C 1
ATOM 802 O O . GLU A 1 104 ? -6.478 7.393 12.764 1.00 95.19 104 GLU A O 1
ATOM 807 N N . ILE A 1 105 ? -6.436 5.156 12.705 1.00 95.56 105 ILE A N 1
ATOM 808 C CA . ILE A 1 105 ? -5.873 4.998 11.382 1.00 95.56 105 ILE A CA 1
ATOM 809 C C . ILE A 1 105 ? -7.061 4.942 10.446 1.00 95.56 105 ILE A C 1
ATOM 811 O O . ILE A 1 105 ? -7.944 4.102 10.627 1.00 95.56 105 ILE A O 1
ATOM 815 N N . ARG A 1 106 ? -7.104 5.837 9.464 1.00 96.94 106 ARG A N 1
ATOM 816 C CA . ARG A 1 106 ? -8.200 5.871 8.479 1.00 96.94 106 ARG A CA 1
ATOM 817 C C . ARG A 1 106 ? -7.748 5.533 7.074 1.00 96.94 106 ARG A C 1
ATOM 819 O O . ARG A 1 106 ? -8.582 5.239 6.228 1.00 96.94 106 ARG A O 1
ATOM 826 N N . ALA A 1 107 ? -6.447 5.557 6.827 1.00 98.00 107 ALA A N 1
ATOM 827 C CA . ALA A 1 107 ? -5.886 5.198 5.543 1.00 98.00 107 ALA A CA 1
ATOM 828 C C . ALA A 1 107 ? -4.481 4.631 5.709 1.00 98.00 107 ALA A C 1
ATOM 830 O O . ALA A 1 107 ? -3.835 4.788 6.748 1.00 98.00 107 ALA A O 1
ATOM 831 N N . VAL A 1 108 ? -4.022 3.980 4.655 1.00 98.19 108 VAL A N 1
ATOM 832 C CA . VAL A 1 108 ? -2.697 3.398 4.537 1.00 98.1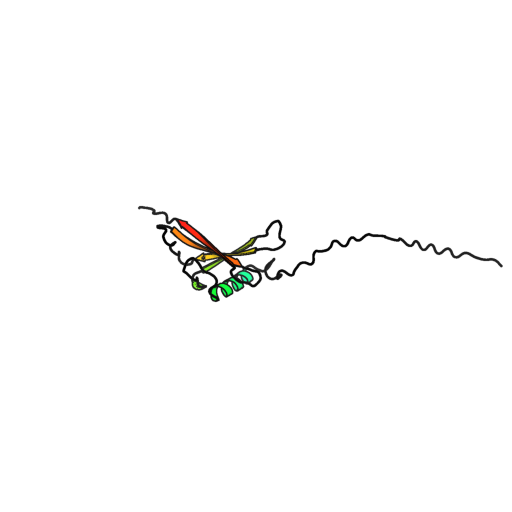9 108 VAL A CA 1
ATOM 833 C C . VAL A 1 108 ? -2.130 3.745 3.169 1.00 98.19 108 VAL A C 1
ATOM 835 O O . VAL A 1 108 ? -2.853 3.733 2.173 1.00 98.19 108 VAL A O 1
ATOM 838 N N . SER A 1 109 ? -0.839 4.044 3.114 1.00 98.25 109 SER A N 1
ATOM 839 C CA . SER A 1 109 ? -0.104 4.036 1.857 1.00 98.25 109 SER A CA 1
ATOM 840 C C . SER A 1 109 ? 0.874 2.880 1.821 1.00 98.25 109 SER A C 1
ATOM 842 O O . SER A 1 109 ? 1.465 2.549 2.842 1.00 98.25 109 SER A O 1
ATOM 844 N N . ALA A 1 110 ? 1.047 2.287 0.648 1.00 98.12 110 ALA A N 1
ATOM 845 C CA . ALA A 1 110 ? 2.015 1.228 0.422 1.00 98.12 110 ALA A CA 1
ATOM 846 C C . ALA A 1 110 ? 2.898 1.572 -0.773 1.00 98.12 110 ALA A C 1
ATOM 848 O O . ALA A 1 110 ? 2.378 1.938 -1.830 1.00 98.12 110 ALA A O 1
ATOM 849 N N . THR A 1 111 ? 4.207 1.439 -0.599 1.00 96.50 111 THR A N 1
ATOM 850 C CA . THR A 1 111 ? 5.186 1.587 -1.677 1.00 96.50 111 THR A CA 1
ATOM 851 C C . THR A 1 111 ? 5.457 0.223 -2.293 1.00 96.50 111 THR A C 1
ATOM 853 O O . THR A 1 111 ? 5.720 -0.739 -1.566 1.00 96.50 111 THR A O 1
ATOM 856 N N . LEU A 1 112 ? 5.386 0.147 -3.621 1.00 94.25 112 LEU A N 1
ATOM 857 C CA . LEU A 1 112 ? 5.683 -1.057 -4.384 1.00 94.25 112 LEU A CA 1
ATOM 858 C C . LEU A 1 112 ? 7.097 -1.002 -4.956 1.00 94.25 112 LEU A C 1
ATOM 860 O O . LEU A 1 112 ? 7.521 0.030 -5.482 1.00 94.25 112 LEU A O 1
ATOM 864 N N . ASP A 1 113 ? 7.797 -2.130 -4.893 1.00 89.88 113 ASP A N 1
ATOM 865 C CA . ASP A 1 113 ? 9.007 -2.348 -5.679 1.00 89.88 113 ASP A CA 1
ATOM 866 C C . ASP A 1 113 ? 8.668 -2.730 -7.138 1.00 89.88 113 ASP A C 1
ATOM 868 O O . ASP A 1 113 ? 7.496 -2.939 -7.487 1.00 89.88 113 ASP A O 1
ATOM 872 N N . PRO A 1 114 ? 9.672 -2.824 -8.028 1.00 85.50 114 PRO A N 1
ATOM 873 C CA . PRO A 1 114 ? 9.431 -3.185 -9.421 1.00 85.50 114 PRO A CA 1
ATOM 874 C C . PRO A 1 114 ? 8.865 -4.597 -9.638 1.00 85.50 114 PRO A C 1
ATOM 876 O O . PRO A 1 114 ? 8.240 -4.836 -10.672 1.00 85.50 114 PRO A O 1
ATOM 879 N N . ASP A 1 115 ? 9.047 -5.506 -8.679 1.00 88.75 115 ASP A N 1
ATOM 880 C CA . ASP A 1 115 ? 8.520 -6.874 -8.716 1.00 88.75 115 ASP A CA 1
ATOM 881 C C . ASP A 1 115 ? 7.062 -6.946 -8.212 1.00 88.75 115 ASP A C 1
ATOM 883 O O . ASP A 1 115 ? 6.417 -7.995 -8.280 1.00 88.75 115 ASP A O 1
ATOM 887 N N . GLY A 1 116 ? 6.504 -5.819 -7.755 1.00 90.50 116 GLY A N 1
ATOM 888 C CA . GLY A 1 116 ? 5.138 -5.726 -7.252 1.00 90.50 116 GLY A CA 1
ATOM 889 C C . GLY A 1 116 ? 4.986 -6.215 -5.813 1.00 90.50 116 GLY A C 1
ATOM 890 O O . GLY A 1 116 ? 3.893 -6.646 -5.432 1.00 90.50 116 GLY A O 1
ATOM 891 N N . ASN A 1 117 ? 6.057 -6.178 -5.019 1.00 95.19 117 ASN A N 1
ATOM 892 C CA . ASN A 1 117 ? 6.004 -6.422 -3.580 1.00 95.19 117 ASN A CA 1
ATOM 893 C C . ASN A 1 117 ? 5.834 -5.109 -2.819 1.00 95.19 117 ASN A C 1
ATOM 895 O O . ASN A 1 117 ? 6.342 -4.063 -3.227 1.00 95.19 117 ASN A O 1
ATOM 899 N N . ILE A 1 118 ? 5.150 -5.167 -1.679 1.00 96.69 118 ILE A N 1
ATOM 900 C CA . ILE A 1 118 ? 5.057 -4.033 -0.758 1.00 96.69 118 ILE A CA 1
ATOM 901 C C . ILE A 1 118 ? 6.344 -3.970 0.067 1.00 96.69 118 ILE A C 1
ATOM 903 O O . ILE A 1 118 ? 6.610 -4.850 0.884 1.00 96.69 118 ILE A O 1
ATOM 907 N N . ILE A 1 119 ? 7.119 -2.903 -0.120 1.00 95.12 119 ILE A N 1
ATOM 908 C CA . ILE A 1 119 ? 8.398 -2.688 0.580 1.00 95.12 119 ILE A CA 1
ATOM 909 C C . ILE A 1 119 ? 8.305 -1.671 1.717 1.00 95.12 119 ILE A C 1
ATOM 911 O O . ILE A 1 119 ? 9.141 -1.672 2.618 1.00 95.12 119 ILE A O 1
ATOM 915 N N . GLU A 1 120 ? 7.275 -0.828 1.710 1.00 96.31 120 GLU A N 1
ATOM 916 C CA . GLU A 1 120 ? 7.026 0.153 2.763 1.00 96.31 120 GLU A CA 1
ATOM 917 C C . GLU A 1 120 ? 5.526 0.329 2.977 1.00 96.31 120 GLU A C 1
ATOM 919 O O . GLU A 1 120 ? 4.728 0.226 2.042 1.00 96.31 120 GLU A O 1
ATOM 924 N N . THR A 1 121 ? 5.127 0.578 4.223 1.00 97.19 121 THR A N 1
ATOM 925 C CA . THR A 1 121 ? 3.740 0.850 4.597 1.00 97.19 121 THR A CA 1
ATOM 926 C C . THR A 1 121 ? 3.681 2.022 5.568 1.00 97.19 121 THR A C 1
ATOM 928 O O . THR A 1 121 ? 4.338 2.018 6.605 1.00 97.19 121 THR A O 1
ATOM 931 N N . GLU A 1 122 ? 2.841 3.003 5.258 1.00 97.00 122 GLU A N 1
ATOM 932 C CA . GLU A 1 122 ? 2.620 4.199 6.063 1.00 97.00 122 GLU A CA 1
ATOM 933 C C . GLU A 1 122 ? 1.179 4.242 6.569 1.00 97.00 122 GLU A C 1
ATOM 935 O O . GLU A 1 122 ? 0.229 4.122 5.793 1.00 97.00 122 GLU A O 1
ATOM 940 N N . ALA A 1 123 ? 1.005 4.456 7.872 1.00 96.62 123 ALA A N 1
ATOM 941 C CA . ALA A 1 123 ? -0.304 4.636 8.487 1.00 96.62 123 ALA A CA 1
ATOM 942 C C . ALA A 1 123 ? -0.675 6.122 8.537 1.00 96.62 123 ALA A C 1
ATOM 944 O O . ALA A 1 123 ? 0.054 6.930 9.110 1.00 96.62 123 ALA A O 1
ATOM 945 N N . HIS A 1 124 ? -1.846 6.474 8.013 1.00 96.75 124 HIS A N 1
ATOM 946 C CA . HIS A 1 124 ? -2.377 7.831 8.108 1.00 96.75 124 HIS A CA 1
ATOM 947 C C . HIS A 1 124 ? -3.307 7.920 9.320 1.00 96.75 124 HIS A C 1
ATOM 949 O O . HIS A 1 124 ? -4.330 7.227 9.383 1.00 96.75 124 HIS A O 1
ATOM 955 N N . ILE A 1 125 ? -2.925 8.744 10.297 1.00 95.25 125 ILE A N 1
ATOM 956 C CA . ILE A 1 125 ? -3.548 8.813 11.624 1.00 95.25 125 ILE A CA 1
ATOM 957 C C . ILE A 1 125 ? -4.313 10.127 11.785 1.00 95.25 125 ILE A C 1
ATOM 959 O O . ILE A 1 125 ? -3.792 11.204 11.505 1.00 95.25 125 ILE A O 1
ATOM 963 N N . TRP A 1 126 ? -5.532 10.032 12.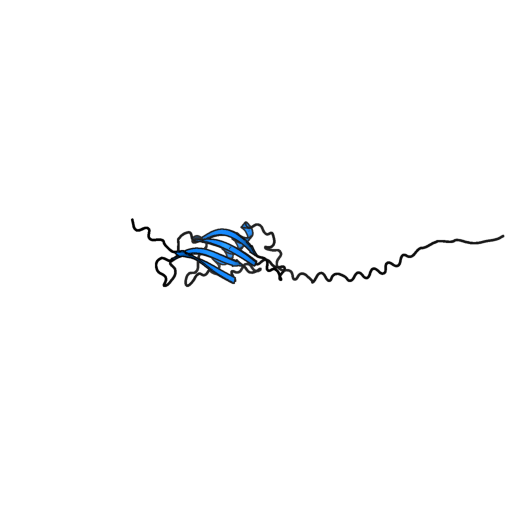311 1.00 94.31 126 TRP A N 1
ATOM 964 C CA . TRP A 1 126 ? -6.364 11.163 12.704 1.00 94.31 126 TRP A CA 1
ATOM 965 C C . TRP A 1 126 ? -6.616 11.149 14.207 1.00 94.31 126 TRP A C 1
ATOM 967 O O . TRP A 1 126 ? -6.822 10.092 14.804 1.00 94.31 126 TRP A O 1
ATOM 977 N N . GLN A 1 127 ? -6.668 12.340 14.801 1.00 92.38 127 GLN A N 1
ATOM 978 C CA . GLN A 1 127 ? -7.210 12.519 16.144 1.00 92.38 127 GLN A CA 1
ATOM 979 C C . GLN A 1 127 ? -8.742 12.528 16.084 1.00 92.38 127 GLN A C 1
ATOM 981 O O . GLN A 1 127 ? -9.347 13.290 15.328 1.00 92.38 127 GLN A O 1
ATOM 986 N N . GLN A 1 128 ? -9.374 11.691 16.899 1.00 83.06 128 GLN A N 1
ATOM 987 C CA . GLN A 1 128 ? -10.802 11.738 17.166 1.00 83.06 128 GLN A CA 1
ATOM 988 C C . GLN A 1 128 ? -11.093 13.007 17.971 1.00 83.06 128 GLN A C 1
ATOM 990 O O . GLN A 1 128 ? -10.729 13.122 19.142 1.00 83.06 128 GLN A O 1
ATOM 995 N N . GLN A 1 129 ? -11.749 13.979 17.343 1.00 74.56 129 GLN A N 1
ATOM 996 C CA . GLN A 1 129 ? -12.280 15.129 18.062 1.00 74.56 129 GLN A CA 1
ATOM 997 C C . GLN A 1 129 ? -13.495 14.668 18.871 1.00 74.56 129 GLN A C 1
ATOM 999 O O . GLN A 1 129 ? -14.497 14.236 18.298 1.00 74.56 129 GLN A O 1
ATOM 1004 N N . ARG A 1 130 ? -13.420 14.761 20.204 1.00 61.91 130 ARG A N 1
ATOM 1005 C CA . ARG A 1 130 ? -14.633 14.757 21.025 1.00 61.91 130 ARG A CA 1
ATOM 1006 C C . ARG A 1 130 ? -15.370 16.060 20.754 1.00 61.91 130 ARG A C 1
ATOM 1008 O O . ARG A 1 130 ? -14.907 17.125 21.151 1.00 61.91 130 ARG A O 1
ATOM 1015 N N . ILE A 1 131 ? -16.498 15.971 20.063 1.00 58.81 131 ILE A N 1
ATOM 1016 C CA . ILE A 1 131 ? -17.514 17.014 20.140 1.00 58.81 131 ILE A CA 1
ATOM 1017 C C . ILE A 1 131 ? -18.326 16.658 21.382 1.00 58.81 131 ILE A C 1
ATOM 1019 O O . ILE A 1 131 ? -19.204 15.800 21.323 1.00 58.81 131 ILE A O 1
ATOM 1023 N N . ASP A 1 132 ? -17.952 17.235 22.521 1.00 59.06 132 ASP A N 1
ATOM 1024 C CA . ASP A 1 132 ? -18.782 17.171 23.719 1.00 59.06 132 ASP A CA 1
ATOM 1025 C C . ASP A 1 132 ? -20.041 18.010 23.422 1.00 59.06 132 ASP A C 1
ATOM 1027 O O . ASP A 1 132 ? -19.956 19.230 23.262 1.00 59.06 132 ASP A O 1
ATOM 1031 N N . CYS A 1 133 ? -21.179 17.336 23.221 1.00 51.19 133 CYS A N 1
ATOM 1032 C CA . 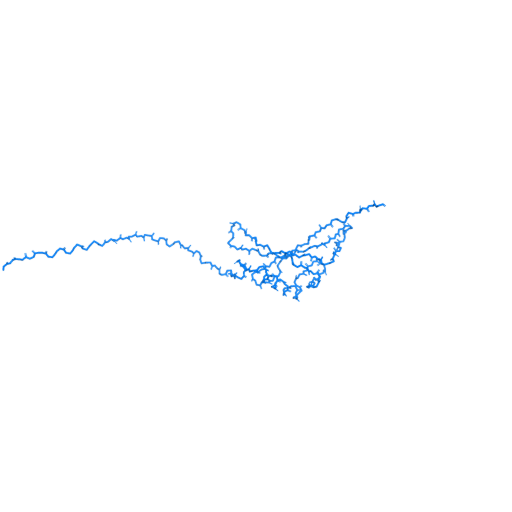CYS A 1 133 ? -22.503 17.954 23.095 1.00 51.19 133 CYS A CA 1
ATOM 1033 C C . CYS A 1 133 ? -23.136 18.178 24.468 1.00 51.19 133 CYS A C 1
ATOM 1035 O O . CYS A 1 133 ? -22.994 17.281 25.332 1.00 51.19 133 CYS A O 1
#